Protein AF-A0A6P7TYE1-F1 (afdb_monomer)

Organism: NCBI:txid2607531

pLDDT: mean 72.68, std 16.56, range [26.19, 93.94]

Sequence (152 aa):
MEDVNYYFESSGLERNFDKSATNSYLLRNDGKLIDGLDSYRYLGVLENRCSKVLKEDVLKNIKEEMQNRIEKLSETKLNSVNLFKAINEHALSPCNYYIGLIDLEPCELEEIDKLVRKILMNLNVHMKPACKERLLTEEYVWKGIDIYHFQS

Foldseek 3Di:
DVVVVVVCVVVVHDDDQALDEDCDPVCCVVHPHQDQPRWHQDPNFTAHSVRDTPQVVSLVVLLVQLLVQLVVLLPDPDDLLVSLVCSLVPSCVSVLVCVVVDVDDPVNVVVSVVSVVVSCVVSVSDDDPPDPCSNPVVVNPRPPPVPPPPDD

Structure (mmCIF, N/CA/C/O backbone):
data_AF-A0A6P7TYE1-F1
#
_entry.id   AF-A0A6P7TYE1-F1
#
loop_
_atom_site.group_PDB
_atom_site.id
_atom_site.type_symbol
_atom_site.label_atom_id
_atom_site.label_alt_id
_atom_site.label_comp_id
_atom_site.label_asym_id
_atom_site.label_entity_id
_atom_site.label_seq_id
_atom_site.pdbx_PDB_ins_code
_atom_site.Cartn_x
_atom_site.Cartn_y
_atom_site.Cartn_z
_atom_site.occupancy
_atom_site.B_iso_or_equiv
_atom_site.auth_seq_id
_atom_site.auth_comp_id
_atom_site.auth_asym_id
_atom_site.auth_atom_id
_atom_site.pdbx_PDB_model_num
ATOM 1 N N . MET A 1 1 ? 14.319 -4.827 -27.406 1.00 65.94 1 MET A N 1
ATOM 2 C CA . MET A 1 1 ? 12.880 -4.479 -27.482 1.00 65.94 1 MET A CA 1
ATOM 3 C C . MET A 1 1 ? 12.207 -5.186 -28.641 1.00 65.94 1 MET A C 1
ATOM 5 O O . MET A 1 1 ? 11.108 -5.674 -28.432 1.00 65.94 1 MET A O 1
ATOM 9 N N . GLU A 1 2 ? 12.869 -5.314 -29.795 1.00 76.25 2 GLU A N 1
ATOM 10 C CA . GLU A 1 2 ? 12.366 -6.090 -30.942 1.00 76.25 2 GLU A CA 1
ATOM 11 C C . GLU A 1 2 ? 11.938 -7.515 -30.563 1.00 76.25 2 GLU A C 1
ATOM 13 O O . GLU A 1 2 ? 10.818 -7.894 -30.876 1.00 76.25 2 GLU A O 1
ATOM 18 N N . ASP A 1 3 ? 12.732 -8.244 -29.769 1.00 82.12 3 ASP A N 1
ATOM 19 C CA . ASP A 1 3 ? 12.359 -9.597 -29.313 1.00 82.12 3 ASP A CA 1
ATOM 20 C C . ASP A 1 3 ? 11.081 -9.624 -28.462 1.00 82.12 3 ASP A C 1
ATOM 22 O O . ASP A 1 3 ? 10.257 -10.531 -28.569 1.00 82.12 3 ASP A O 1
ATOM 26 N N . VAL A 1 4 ? 10.890 -8.607 -27.615 1.00 83.81 4 VAL A N 1
ATOM 27 C CA . VAL A 1 4 ? 9.688 -8.483 -26.781 1.00 83.81 4 VAL A CA 1
ATOM 28 C C . VAL A 1 4 ? 8.493 -8.132 -27.662 1.00 83.81 4 VAL A C 1
ATOM 30 O O . VAL A 1 4 ? 7.428 -8.706 -27.490 1.00 83.81 4 VAL A O 1
ATOM 33 N N . ASN A 1 5 ? 8.656 -7.232 -28.630 1.00 84.50 5 ASN A N 1
ATOM 34 C CA . ASN A 1 5 ? 7.585 -6.875 -29.562 1.00 84.50 5 ASN A CA 1
ATOM 35 C C . ASN A 1 5 ? 7.173 -8.086 -30.411 1.00 84.50 5 ASN A C 1
ATOM 37 O O . ASN A 1 5 ? 5.988 -8.389 -30.494 1.00 84.50 5 ASN A O 1
ATOM 41 N N . TYR A 1 6 ? 8.145 -8.847 -30.916 1.00 89.12 6 TYR A N 1
ATOM 42 C CA . TYR A 1 6 ? 7.901 -10.086 -31.649 1.00 89.12 6 TYR A CA 1
ATOM 43 C C . TYR A 1 6 ? 7.167 -11.130 -30.794 1.00 89.12 6 TYR A C 1
ATOM 45 O O . TYR A 1 6 ? 6.243 -11.796 -31.263 1.00 89.12 6 TYR A O 1
ATOM 53 N N . TYR A 1 7 ? 7.527 -11.261 -29.513 1.00 89.81 7 TYR A N 1
ATOM 54 C CA . TYR A 1 7 ? 6.818 -12.151 -28.592 1.00 89.81 7 TYR A CA 1
ATOM 55 C C . TYR A 1 7 ? 5.358 -11.725 -28.384 1.00 89.81 7 TYR A C 1
ATOM 57 O O . TYR A 1 7 ? 4.458 -12.562 -28.409 1.00 89.81 7 TYR A O 1
ATOM 65 N N . PHE A 1 8 ? 5.114 -10.428 -28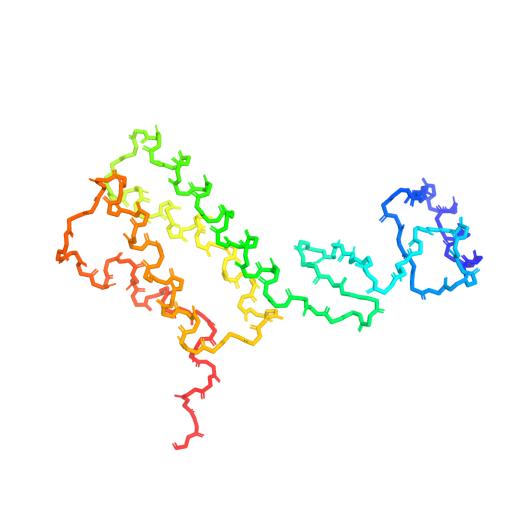.189 1.00 88.94 8 PHE A N 1
ATOM 66 C CA . PHE A 1 8 ? 3.764 -9.893 -28.030 1.00 88.94 8 PHE A CA 1
ATOM 67 C C . PHE A 1 8 ? 2.926 -10.148 -29.289 1.00 88.94 8 PHE A C 1
ATOM 69 O O . PHE A 1 8 ? 1.856 -10.741 -29.182 1.00 88.94 8 PHE A O 1
ATOM 76 N N . GLU A 1 9 ? 3.451 -9.823 -30.472 1.00 90.88 9 GLU A N 1
ATOM 77 C CA . GLU A 1 9 ? 2.776 -10.052 -31.755 1.00 90.88 9 GLU A CA 1
ATOM 78 C C . GLU A 1 9 ? 2.477 -11.537 -32.003 1.00 90.88 9 GLU A C 1
ATOM 80 O O . GLU A 1 9 ? 1.344 -11.898 -32.319 1.00 90.88 9 GLU A O 1
ATOM 85 N N . SER A 1 10 ? 3.461 -12.419 -31.794 1.00 93.94 10 SER A N 1
ATOM 86 C CA . SER A 1 10 ? 3.280 -13.871 -31.958 1.00 93.94 10 SER A CA 1
ATOM 87 C C . SER A 1 10 ? 2.315 -14.481 -30.938 1.00 93.94 10 SER A C 1
ATOM 89 O O . SER A 1 10 ? 1.661 -15.480 -31.235 1.00 93.94 10 SER A O 1
ATOM 91 N N . SER A 1 11 ? 2.181 -13.862 -29.763 1.00 93.56 11 SER A N 1
ATOM 92 C CA . SER A 1 11 ? 1.209 -14.245 -28.735 1.00 93.56 11 SER A CA 1
ATOM 93 C C . SER A 1 11 ? -0.167 -13.589 -28.921 1.00 93.56 11 SER A C 1
ATOM 95 O O . SER A 1 11 ? -1.070 -13.862 -28.132 1.00 93.56 11 SER A O 1
ATOM 97 N N . GLY A 1 12 ? -0.347 -12.714 -29.920 1.00 93.12 12 GLY A N 1
ATOM 98 C CA . GLY A 1 12 ? -1.584 -11.949 -30.115 1.00 93.12 12 GLY A CA 1
ATOM 99 C C . GLY A 1 12 ? -1.857 -10.910 -29.018 1.00 93.12 12 GLY A C 1
ATOM 100 O O . GLY A 1 12 ? -3.011 -10.561 -28.774 1.00 93.12 12 GLY A O 1
ATOM 101 N N . LEU A 1 13 ? -0.815 -10.450 -28.323 1.00 92.19 13 LEU A N 1
ATOM 102 C CA . LEU A 1 13 ? -0.879 -9.438 -27.271 1.00 92.19 13 LEU A CA 1
ATOM 103 C C . LEU A 1 13 ? -0.445 -8.074 -27.810 1.00 92.19 13 LEU A C 1
ATOM 105 O O . LEU A 1 13 ? 0.495 -7.969 -28.592 1.00 92.19 13 LEU A O 1
ATOM 109 N N . GLU A 1 14 ? -1.069 -7.014 -27.308 1.00 88.94 14 GLU A N 1
ATOM 110 C CA . GLU A 1 14 ? -0.698 -5.634 -27.621 1.00 88.94 14 GLU A CA 1
ATOM 111 C C . GLU A 1 14 ? -0.239 -4.909 -26.352 1.00 88.94 14 GLU A C 1
ATOM 113 O O . GLU A 1 14 ? -0.804 -5.078 -25.266 1.00 88.94 14 GLU A O 1
ATOM 118 N N . ARG A 1 15 ? 0.813 -4.094 -26.472 1.00 83.12 15 ARG A N 1
ATOM 119 C CA . ARG A 1 15 ? 1.322 -3.298 -25.355 1.00 83.12 15 ARG A CA 1
ATOM 120 C C . ARG A 1 15 ? 0.506 -2.019 -25.195 1.00 83.12 15 ARG A C 1
ATOM 122 O O . ARG A 1 15 ? 0.322 -1.260 -26.136 1.00 83.12 15 ARG A O 1
ATOM 129 N N . ASN A 1 16 ? 0.113 -1.719 -23.960 1.00 87.81 16 ASN A N 1
ATOM 130 C CA . ASN A 1 16 ? -0.475 -0.427 -23.627 1.00 87.81 16 ASN A CA 1
ATOM 131 C C . ASN A 1 16 ? 0.632 0.606 -23.351 1.00 87.81 16 ASN A C 1
ATOM 133 O O . ASN A 1 16 ? 1.291 0.543 -22.309 1.00 87.81 16 ASN A O 1
ATOM 137 N N . PHE A 1 17 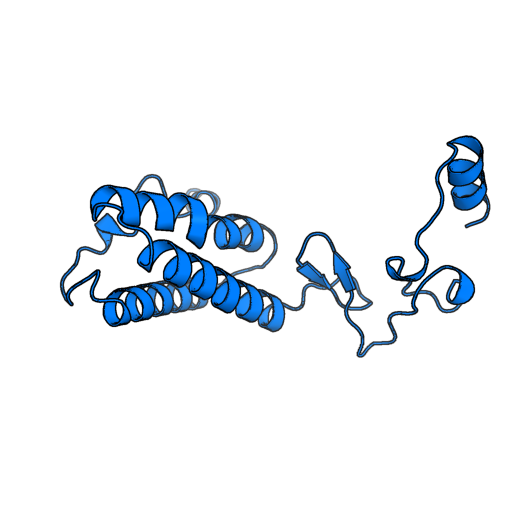? 0.826 1.551 -24.270 1.00 83.44 17 PHE A N 1
ATOM 138 C CA . PHE A 1 17 ? 1.852 2.593 -24.155 1.00 83.44 17 PHE A CA 1
ATOM 139 C C . PHE A 1 17 ? 1.622 3.535 -22.966 1.00 83.44 17 PHE A C 1
ATOM 141 O O . PHE A 1 17 ? 2.584 3.875 -22.281 1.00 83.44 17 PHE A O 1
ATOM 148 N N . ASP A 1 18 ? 0.370 3.880 -22.654 1.00 82.62 18 ASP A N 1
ATOM 149 C CA . ASP A 1 18 ? 0.027 4.795 -21.552 1.00 82.62 18 ASP A CA 1
ATOM 150 C C . ASP A 1 18 ? 0.369 4.222 -20.168 1.00 82.62 18 ASP A C 1
ATOM 152 O O . ASP A 1 18 ? 0.641 4.962 -19.222 1.00 82.62 18 ASP A O 1
ATOM 156 N N . LYS A 1 19 ? 0.350 2.890 -20.037 1.00 83.81 19 LYS A N 1
ATOM 157 C CA . LYS A 1 19 ? 0.686 2.163 -18.800 1.00 83.81 19 LYS A CA 1
ATOM 158 C C . LYS A 1 19 ? 2.127 1.656 -18.762 1.00 83.81 19 LYS A C 1
ATOM 160 O O . LYS A 1 19 ? 2.591 1.226 -17.702 1.00 83.81 19 LYS A O 1
ATOM 165 N N . SER A 1 20 ? 2.818 1.676 -19.898 1.00 85.81 20 SER A N 1
ATOM 166 C CA . SER A 1 20 ? 4.212 1.253 -20.004 1.00 85.81 20 SER A CA 1
ATOM 167 C C . SER A 1 20 ? 5.125 2.409 -19.625 1.00 85.81 20 SER A C 1
ATOM 169 O O . SER A 1 20 ? 4.903 3.545 -20.036 1.00 85.81 20 SER A O 1
ATOM 171 N N . ALA A 1 21 ? 6.171 2.124 -18.856 1.00 84.00 21 ALA A N 1
ATOM 172 C CA . ALA A 1 21 ? 7.144 3.125 -18.452 1.00 84.00 21 ALA A CA 1
ATOM 173 C C . ALA A 1 21 ? 8.570 2.618 -18.661 1.00 84.00 21 ALA A C 1
ATOM 175 O O . ALA A 1 21 ? 8.831 1.417 -18.615 1.00 84.00 21 ALA A O 1
ATOM 176 N N . THR A 1 22 ? 9.492 3.544 -18.902 1.00 81.69 22 THR A N 1
ATOM 177 C CA . THR A 1 22 ? 10.907 3.248 -19.128 1.00 81.69 22 THR A CA 1
ATOM 178 C C . THR A 1 22 ? 11.783 4.234 -18.369 1.00 81.69 22 THR A C 1
ATOM 180 O O . THR A 1 22 ? 11.478 5.421 -18.286 1.00 81.69 22 THR A O 1
ATOM 183 N N . ASN A 1 23 ? 12.902 3.757 -17.834 1.00 80.81 23 ASN A N 1
ATOM 184 C CA . ASN A 1 23 ? 13.968 4.602 -17.291 1.00 80.81 23 ASN A CA 1
ATOM 185 C C . ASN A 1 23 ? 15.083 4.876 -18.321 1.00 80.81 23 ASN A C 1
ATOM 187 O O . ASN A 1 23 ? 16.021 5.622 -18.034 1.00 80.81 23 ASN A O 1
ATOM 191 N N . SER A 1 24 ? 14.988 4.279 -19.515 1.00 80.94 24 SER A N 1
ATOM 192 C CA . SER A 1 24 ? 15.960 4.414 -20.596 1.00 80.94 24 SER A CA 1
ATOM 193 C C . SER A 1 24 ? 15.460 5.382 -21.659 1.00 80.94 24 SER A C 1
ATOM 195 O O . SER A 1 24 ? 14.398 5.184 -22.254 1.00 80.94 24 SER A O 1
ATOM 197 N N . TYR A 1 25 ? 16.273 6.398 -21.950 1.00 79.44 25 TYR A N 1
ATOM 198 C CA . TYR A 1 25 ? 15.977 7.394 -22.979 1.00 79.44 25 TYR A CA 1
ATOM 199 C C . TYR A 1 25 ? 15.825 6.772 -24.374 1.00 79.44 25 TYR A C 1
ATOM 201 O O . TYR A 1 25 ? 14.980 7.202 -25.154 1.00 79.44 25 TYR A O 1
ATOM 209 N N . LEU A 1 26 ? 16.596 5.718 -24.668 1.00 81.44 26 LEU A N 1
ATOM 210 C CA . LEU A 1 26 ? 16.559 5.018 -25.958 1.00 81.44 26 LEU A CA 1
ATOM 211 C C . LEU A 1 26 ? 15.199 4.367 -26.243 1.00 81.44 26 LEU A C 1
ATOM 213 O O . LEU A 1 26 ? 14.876 4.101 -27.393 1.00 81.44 26 LEU A O 1
ATOM 217 N N . LEU A 1 27 ? 14.409 4.129 -25.196 1.00 79.44 27 LEU A N 1
ATOM 218 C CA . LEU A 1 27 ? 13.130 3.426 -25.245 1.00 79.44 27 LEU A CA 1
ATOM 219 C C . LEU A 1 27 ? 11.939 4.366 -25.019 1.00 79.44 27 LEU A C 1
ATOM 221 O O . LEU A 1 27 ? 10.829 3.913 -24.762 1.00 79.44 27 LEU A O 1
ATOM 225 N N . ARG A 1 28 ? 12.153 5.686 -25.100 1.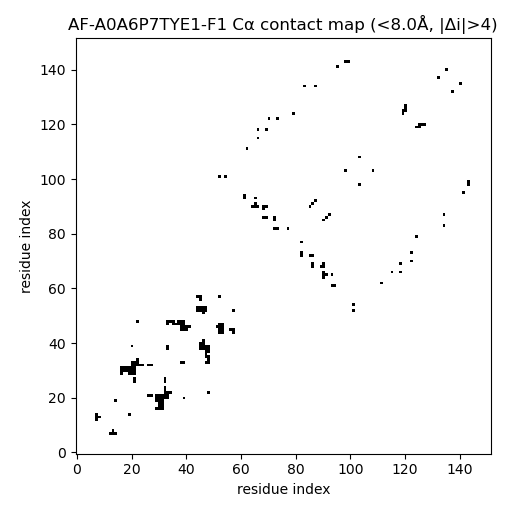00 77.81 28 ARG A N 1
ATOM 226 C CA . ARG A 1 28 ? 11.126 6.710 -24.846 1.00 77.81 28 ARG A CA 1
ATOM 227 C C . ARG A 1 28 ? 9.911 6.611 -25.775 1.00 77.81 28 ARG A C 1
ATOM 229 O O . ARG A 1 28 ? 8.834 7.066 -25.411 1.00 77.81 28 ARG A O 1
ATOM 236 N N . ASN A 1 29 ? 10.083 6.037 -26.963 1.00 79.88 29 ASN A N 1
ATOM 237 C CA . ASN A 1 29 ? 8.982 5.835 -27.906 1.00 79.88 29 ASN A CA 1
ATOM 238 C C . ASN A 1 29 ? 8.136 4.595 -27.567 1.00 79.88 29 ASN A C 1
ATOM 240 O O . ASN A 1 29 ? 7.022 4.475 -28.059 1.00 79.88 29 ASN A O 1
ATOM 244 N N . ASP A 1 30 ? 8.641 3.709 -26.704 1.00 76.75 30 ASP A N 1
ATOM 245 C CA . ASP A 1 30 ? 8.006 2.437 -26.347 1.00 76.75 30 ASP A CA 1
ATOM 246 C C . ASP A 1 30 ? 7.264 2.475 -24.996 1.00 76.75 30 ASP A C 1
ATOM 248 O O . ASP A 1 30 ? 6.673 1.478 -24.570 1.00 76.75 30 ASP A O 1
ATOM 252 N N . GLY A 1 31 ? 7.309 3.614 -24.301 1.00 80.50 31 GLY A N 1
ATOM 253 C CA . GLY A 1 31 ? 6.649 3.842 -23.019 1.00 80.50 31 GLY A CA 1
ATOM 254 C C . GLY A 1 31 ? 6.986 5.212 -22.431 1.00 80.50 31 GLY A C 1
ATOM 255 O O . GLY A 1 31 ? 7.917 5.890 -22.868 1.00 80.50 31 GLY A O 1
ATOM 256 N N . LYS A 1 32 ? 6.244 5.626 -21.402 1.00 83.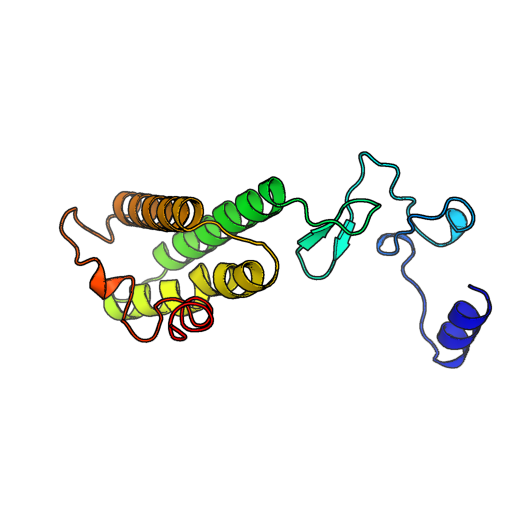62 32 LYS A N 1
ATOM 257 C CA . LYS A 1 32 ? 6.469 6.907 -20.726 1.00 83.62 32 LYS A CA 1
ATOM 258 C C . LYS A 1 32 ? 7.845 6.926 -20.047 1.00 83.62 32 LYS A C 1
ATOM 260 O O . LYS A 1 32 ? 8.137 6.094 -19.189 1.00 83.62 32 LYS A O 1
ATOM 265 N N . LEU A 1 33 ? 8.692 7.889 -20.415 1.00 81.62 33 LEU A N 1
ATOM 266 C CA . LEU A 1 33 ? 9.993 8.084 -19.771 1.00 81.62 33 LEU A CA 1
ATOM 267 C C . LEU A 1 33 ? 9.804 8.595 -18.336 1.00 81.62 33 LEU A C 1
ATOM 269 O O . LEU A 1 33 ? 9.166 9.624 -18.132 1.00 81.62 33 LEU A O 1
ATOM 273 N N . ILE A 1 34 ? 10.389 7.893 -17.367 1.00 79.44 34 ILE A N 1
ATOM 274 C CA . ILE A 1 34 ? 10.416 8.284 -15.955 1.00 79.44 34 ILE A CA 1
ATOM 275 C C . ILE A 1 34 ? 11.598 9.236 -15.748 1.00 79.44 34 ILE A C 1
ATOM 277 O O . ILE A 1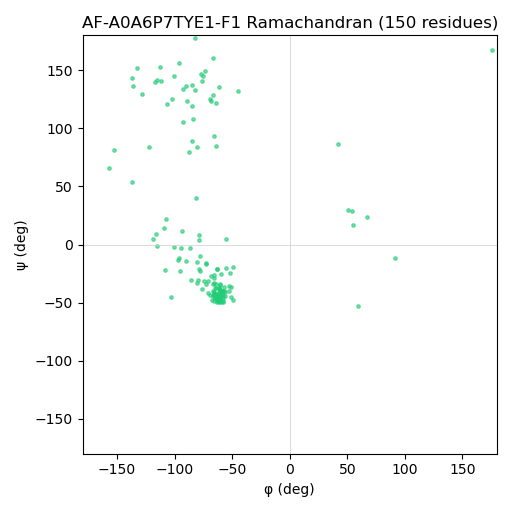 34 ? 12.727 8.814 -15.472 1.00 79.44 34 ILE A O 1
ATOM 281 N N . ASP A 1 35 ? 11.355 10.531 -15.922 1.00 69.81 35 ASP A N 1
ATOM 282 C CA . ASP A 1 35 ? 12.383 11.560 -15.780 1.00 69.81 35 ASP A CA 1
ATOM 283 C C . ASP A 1 35 ? 12.491 12.030 -14.328 1.00 69.81 35 ASP A C 1
ATOM 285 O O . ASP A 1 35 ? 11.908 13.048 -13.988 1.00 69.81 35 ASP A O 1
ATOM 289 N N . GLY A 1 36 ? 13.187 11.259 -13.477 1.00 65.44 36 GLY A N 1
ATOM 290 C CA . GLY A 1 36 ? 13.725 11.639 -12.150 1.00 65.44 36 GLY A CA 1
ATOM 291 C C . GLY A 1 36 ? 12.747 12.125 -11.066 1.00 65.44 36 GLY A C 1
ATOM 292 O O . GLY A 1 36 ? 12.776 11.612 -9.952 1.00 65.44 36 GLY A O 1
ATOM 293 N N . LEU A 1 37 ? 11.936 13.123 -11.395 1.00 65.50 37 LEU A N 1
ATOM 294 C CA . LEU A 1 37 ? 10.782 13.663 -10.687 1.00 65.50 37 LEU A CA 1
ATOM 295 C C . LEU A 1 37 ? 9.556 12.748 -10.796 1.00 65.50 37 LEU A C 1
ATOM 297 O O . LEU A 1 37 ? 8.751 12.694 -9.870 1.00 65.50 37 LEU A O 1
ATOM 301 N N . ASP A 1 38 ? 9.415 12.029 -11.911 1.00 70.44 38 ASP A N 1
ATOM 302 C CA . ASP A 1 38 ? 8.324 11.075 -12.096 1.00 70.44 38 ASP A CA 1
ATOM 303 C C . ASP A 1 38 ? 8.585 9.782 -11.301 1.00 70.44 38 ASP A C 1
ATOM 305 O O . ASP A 1 38 ? 9.705 9.267 -11.246 1.00 70.44 38 ASP A O 1
ATOM 309 N N . SER A 1 39 ? 7.526 9.233 -10.703 1.00 75.75 39 SER A N 1
ATOM 310 C CA . SER A 1 39 ? 7.512 7.901 -10.091 1.00 75.75 39 SER A CA 1
ATOM 311 C C . SER A 1 39 ? 6.598 6.966 -10.878 1.00 75.75 39 SER A C 1
ATOM 313 O O . SER A 1 39 ? 5.650 7.394 -11.543 1.00 75.75 39 SER A O 1
ATOM 315 N N . TYR A 1 40 ? 6.894 5.672 -10.825 1.00 81.06 40 TYR A N 1
ATOM 316 C CA . TYR A 1 40 ? 6.081 4.631 -11.435 1.00 81.06 40 TYR A CA 1
ATOM 317 C C . TYR A 1 40 ? 5.442 3.771 -10.354 1.00 81.06 40 TYR A C 1
ATOM 319 O O . TYR A 1 40 ? 6.066 3.460 -9.342 1.00 81.06 40 TYR A O 1
ATOM 327 N N . ARG A 1 41 ? 4.181 3.386 -10.566 1.00 82.50 41 ARG A N 1
ATOM 328 C CA . ARG A 1 41 ? 3.469 2.506 -9.642 1.00 82.50 41 ARG A CA 1
ATOM 329 C C . ARG A 1 41 ? 3.632 1.060 -10.088 1.00 82.50 41 ARG A C 1
ATOM 331 O O . ARG A 1 41 ? 2.955 0.629 -11.018 1.00 82.50 41 ARG A O 1
ATOM 338 N N . TYR A 1 42 ? 4.465 0.308 -9.382 1.00 81.38 42 TYR A N 1
ATOM 339 C CA . TYR A 1 42 ? 4.643 -1.122 -9.595 1.00 81.38 42 TYR A CA 1
ATOM 340 C C . TYR A 1 42 ? 3.978 -1.906 -8.460 1.00 81.38 42 TYR A C 1
ATOM 342 O O . TYR A 1 42 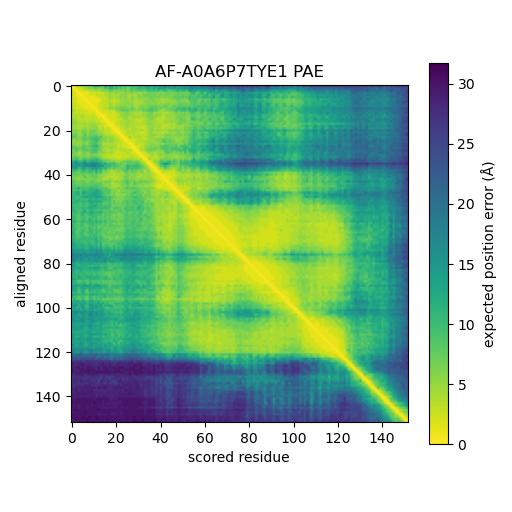? 4.262 -1.679 -7.291 1.00 81.38 42 TYR A O 1
ATOM 350 N N . LEU A 1 43 ? 3.018 -2.779 -8.795 1.00 81.56 43 LEU A N 1
ATOM 351 C CA . LEU A 1 43 ? 2.244 -3.580 -7.826 1.00 81.56 43 LEU A CA 1
ATOM 352 C C . LEU A 1 43 ? 1.622 -2.772 -6.662 1.00 81.56 43 LEU A C 1
ATOM 354 O O . LEU A 1 43 ? 1.417 -3.285 -5.569 1.00 81.56 43 LEU A O 1
ATOM 358 N N . GLY A 1 44 ? 1.292 -1.498 -6.897 1.00 77.00 44 GLY A N 1
ATOM 359 C CA . GLY A 1 44 ? 0.742 -0.600 -5.871 1.00 77.00 44 GLY A CA 1
ATOM 360 C C . GLY A 1 44 ? 1.788 0.221 -5.108 1.00 77.00 44 GLY A C 1
ATOM 361 O O . GLY A 1 44 ? 1.422 1.205 -4.472 1.00 77.00 44 GLY A O 1
ATOM 362 N N . VAL A 1 45 ? 3.073 -0.100 -5.248 1.00 81.94 45 VAL A N 1
ATOM 363 C CA . VAL A 1 45 ? 4.204 0.610 -4.642 1.00 81.94 45 VAL A CA 1
ATOM 364 C C . VAL A 1 45 ? 4.694 1.710 -5.583 1.00 81.94 45 VAL A C 1
ATOM 366 O O . VAL A 1 45 ? 4.803 1.498 -6.789 1.00 81.94 45 VAL A O 1
ATOM 369 N N . LEU A 1 46 ? 4.979 2.897 -5.045 1.00 82.44 46 LEU A N 1
ATOM 370 C CA . LEU A 1 46 ? 5.616 3.969 -5.808 1.00 82.44 46 LEU A CA 1
ATOM 371 C C . LEU A 1 46 ? 7.133 3.787 -5.794 1.00 82.44 46 LEU A C 1
ATOM 373 O O . LEU A 1 46 ? 7.770 3.823 -4.738 1.00 82.44 46 LEU A O 1
ATOM 377 N N . GLU A 1 47 ? 7.694 3.624 -6.984 1.00 81.25 47 GLU A N 1
ATOM 378 C CA . GLU A 1 47 ? 9.123 3.477 -7.219 1.00 81.25 47 GLU A CA 1
ATOM 379 C C . GLU A 1 47 ? 9.649 4.658 -8.034 1.00 81.25 47 GLU A C 1
ATOM 381 O O . GLU A 1 47 ? 8.998 5.150 -8.961 1.00 81.25 47 GLU A O 1
ATOM 386 N N . ASN A 1 48 ? 10.851 5.122 -7.703 1.00 79.44 48 ASN A N 1
ATOM 387 C CA . ASN A 1 48 ? 11.556 6.098 -8.530 1.00 79.44 48 ASN A CA 1
ATOM 388 C C . ASN A 1 48 ? 12.296 5.417 -9.699 1.00 79.44 48 ASN A C 1
ATOM 390 O O . ASN A 1 48 ? 12.348 4.195 -9.810 1.00 79.44 48 ASN A O 1
ATOM 394 N N . ARG A 1 49 ? 12.946 6.208 -10.563 1.00 75.19 49 ARG A N 1
ATOM 395 C CA . ARG A 1 49 ? 13.735 5.707 -11.711 1.00 75.19 49 ARG A CA 1
ATOM 396 C C . ARG A 1 49 ? 14.837 4.688 -11.370 1.00 75.19 49 ARG A C 1
ATOM 398 O O . ARG A 1 49 ? 15.312 3.994 -12.267 1.00 75.19 49 ARG A O 1
ATOM 405 N N . CYS A 1 50 ? 15.280 4.649 -10.111 1.00 75.88 50 CYS A N 1
ATOM 406 C CA . CYS A 1 50 ? 16.285 3.715 -9.602 1.00 75.88 50 CYS A CA 1
ATOM 407 C C . CYS A 1 50 ? 15.647 2.453 -8.995 1.00 75.88 50 CYS A C 1
ATOM 409 O O . CYS A 1 50 ? 16.338 1.728 -8.281 1.00 75.88 50 CYS A O 1
ATOM 411 N N . SER A 1 51 ? 14.344 2.236 -9.215 1.00 73.44 51 SER A N 1
ATOM 412 C CA . SER A 1 51 ? 13.541 1.168 -8.606 1.00 73.44 51 SER A CA 1
ATOM 413 C C . SER A 1 51 ? 13.610 1.166 -7.078 1.00 73.44 51 SER A C 1
ATOM 415 O O . SER A 1 51 ? 13.507 0.124 -6.438 1.00 73.44 51 SER A O 1
ATOM 417 N N . LYS A 1 52 ? 13.829 2.341 -6.468 1.00 79.31 52 LYS A N 1
ATOM 418 C CA . LYS A 1 52 ? 13.778 2.485 -5.012 1.00 79.31 52 LYS A CA 1
ATOM 419 C C . LYS A 1 52 ? 12.381 2.903 -4.594 1.00 79.31 52 LYS A C 1
ATOM 421 O O . LYS A 1 52 ? 11.817 3.842 -5.162 1.00 79.31 52 LYS A O 1
ATOM 426 N N . VAL A 1 53 ? 11.879 2.232 -3.566 1.00 80.19 53 VAL A N 1
ATOM 427 C CA . VAL A 1 53 ? 10.586 2.522 -2.953 1.00 80.19 53 VAL A CA 1
ATOM 428 C C . VAL A 1 53 ? 10.624 3.887 -2.272 1.00 80.19 53 VAL A C 1
ATOM 430 O O . VAL A 1 53 ? 11.511 4.175 -1.465 1.00 80.19 53 VAL A O 1
ATOM 433 N N . LEU A 1 54 ? 9.642 4.731 -2.583 1.00 81.44 54 LEU A N 1
ATOM 434 C CA . LEU A 1 54 ? 9.434 6.011 -1.910 1.00 81.44 54 LEU A CA 1
ATOM 435 C C . LEU A 1 54 ? 8.691 5.766 -0.591 1.00 81.44 54 LEU A C 1
ATOM 437 O O . LEU A 1 54 ? 7.466 5.844 -0.526 1.00 81.44 54 LEU A O 1
ATOM 441 N N . LYS A 1 55 ? 9.448 5.417 0.458 1.00 80.12 55 LYS A N 1
ATOM 442 C CA . LYS A 1 55 ? 8.923 5.008 1.773 1.00 80.12 55 LYS A CA 1
ATOM 443 C C . LYS A 1 55 ? 7.866 5.968 2.330 1.00 80.12 55 LYS A C 1
ATOM 445 O O . LYS A 1 55 ? 6.801 5.520 2.744 1.00 80.12 55 LYS A O 1
ATOM 450 N N . GLU A 1 56 ? 8.138 7.271 2.310 1.00 81.00 56 GLU A N 1
ATOM 451 C CA . GLU A 1 56 ? 7.238 8.296 2.860 1.00 81.00 56 GLU A CA 1
ATOM 452 C C . GLU A 1 56 ? 5.904 8.370 2.102 1.00 81.00 56 GLU A C 1
ATOM 454 O O . GLU A 1 56 ? 4.835 8.360 2.717 1.00 81.00 56 GLU A O 1
ATOM 459 N N . ASP A 1 57 ? 5.956 8.372 0.768 1.00 80.81 57 ASP A N 1
ATOM 460 C CA . ASP A 1 57 ? 4.764 8.430 -0.083 1.00 80.81 57 ASP A CA 1
ATOM 461 C C . ASP A 1 57 ? 3.921 7.160 0.035 1.00 80.81 57 ASP A C 1
ATOM 463 O O . ASP A 1 57 ? 2.690 7.216 0.085 1.00 80.81 57 ASP A O 1
ATOM 467 N N . VAL A 1 58 ? 4.573 5.998 0.114 1.00 81.19 58 VAL A N 1
ATOM 468 C CA . VAL A 1 58 ? 3.880 4.723 0.309 1.00 81.19 58 VAL A CA 1
ATOM 469 C C . VAL A 1 58 ? 3.227 4.682 1.688 1.00 81.19 58 VAL A C 1
ATOM 471 O O . VAL A 1 58 ? 2.049 4.343 1.784 1.00 81.19 58 VAL A O 1
ATOM 474 N N . LEU A 1 59 ? 3.924 5.112 2.742 1.00 81.06 59 LEU A N 1
ATOM 475 C CA . LEU A 1 59 ? 3.359 5.180 4.089 1.00 81.06 59 LEU A CA 1
ATOM 476 C C . LEU A 1 59 ? 2.147 6.119 4.154 1.00 81.06 59 LEU A C 1
ATOM 478 O O . LEU A 1 59 ? 1.151 5.801 4.806 1.00 81.06 59 LEU A O 1
ATOM 482 N N . LYS A 1 60 ? 2.199 7.255 3.453 1.00 84.38 60 LYS A N 1
ATOM 483 C CA . LYS A 1 60 ? 1.064 8.174 3.333 1.00 84.38 60 LYS A CA 1
ATOM 484 C C . LYS A 1 60 ? -0.123 7.515 2.625 1.00 84.38 60 LYS A C 1
ATOM 486 O O . LYS A 1 60 ? -1.226 7.535 3.167 1.00 84.38 60 LYS A O 1
ATOM 491 N N . ASN A 1 61 ? 0.109 6.880 1.475 1.00 84.12 61 ASN A N 1
ATOM 492 C CA . ASN A 1 61 ? -0.938 6.176 0.729 1.00 84.12 61 ASN A CA 1
ATOM 493 C C . ASN A 1 61 ? -1.592 5.067 1.568 1.00 84.12 61 ASN A C 1
ATOM 495 O O . ASN A 1 61 ? -2.811 4.923 1.547 1.00 84.12 61 ASN A O 1
ATOM 499 N N . ILE A 1 62 ? -0.803 4.320 2.349 1.00 83.38 62 ILE A N 1
ATOM 500 C CA . ILE A 1 62 ? -1.312 3.285 3.260 1.00 83.38 62 ILE A CA 1
ATOM 501 C C . ILE A 1 62 ? -2.218 3.901 4.322 1.00 83.38 62 ILE A C 1
ATOM 503 O O . ILE A 1 62 ? -3.327 3.414 4.533 1.00 83.38 62 ILE A O 1
ATOM 507 N N . LYS A 1 63 ? -1.771 4.979 4.976 1.00 83.94 63 LYS A N 1
ATOM 508 C CA . LYS A 1 63 ? -2.555 5.668 6.012 1.00 83.94 63 LYS A CA 1
ATOM 509 C C . LYS A 1 63 ? -3.900 6.152 5.454 1.00 83.94 63 LYS A C 1
ATOM 511 O O . LYS A 1 63 ? -4.932 5.936 6.088 1.00 83.94 63 LYS A O 1
ATOM 516 N N . GLU A 1 64 ? -3.900 6.739 4.258 1.00 87.00 64 GLU A N 1
ATOM 517 C CA . GLU A 1 64 ? -5.118 7.191 3.573 1.00 87.00 64 GLU A CA 1
ATOM 518 C C . GLU A 1 64 ? -6.032 6.021 3.175 1.00 87.00 64 GLU A C 1
ATOM 520 O O . GLU A 1 64 ? -7.245 6.071 3.378 1.00 87.00 64 GLU A O 1
ATOM 525 N N . GLU A 1 65 ? -5.479 4.934 2.635 1.00 86.75 65 GLU A N 1
ATOM 526 C CA . GLU A 1 65 ? -6.256 3.759 2.239 1.00 86.75 65 GLU A CA 1
ATOM 527 C C . GLU A 1 65 ? -6.887 3.053 3.446 1.00 86.75 65 GLU A C 1
ATOM 529 O O . GLU A 1 65 ? -8.071 2.706 3.413 1.00 86.75 65 GLU A O 1
ATOM 534 N N . MET A 1 66 ? -6.128 2.887 4.531 1.00 85.31 66 MET A N 1
ATOM 535 C CA . MET A 1 66 ? -6.635 2.363 5.797 1.00 85.31 66 MET A CA 1
ATOM 536 C C . MET A 1 66 ? -7.785 3.212 6.324 1.00 85.31 66 MET A C 1
ATOM 538 O O . MET A 1 66 ? -8.828 2.667 6.680 1.00 85.31 66 MET A O 1
ATOM 542 N N . GLN A 1 67 ? -7.610 4.536 6.360 1.00 86.19 67 GLN A N 1
ATOM 543 C CA . GLN A 1 67 ? -8.643 5.452 6.828 1.00 86.19 67 GLN A CA 1
ATOM 544 C C . GLN A 1 67 ? -9.922 5.297 6.001 1.00 86.19 67 GLN A C 1
ATOM 546 O O . GLN A 1 67 ? -10.982 5.044 6.569 1.00 86.19 67 GLN A O 1
ATOM 551 N N . ASN A 1 68 ? -9.809 5.321 4.671 1.00 89.00 68 ASN A N 1
ATOM 552 C CA . ASN A 1 68 ? -10.941 5.120 3.765 1.00 89.00 68 ASN A CA 1
ATOM 553 C C . ASN A 1 68 ? -11.657 3.777 3.998 1.00 89.00 68 ASN A C 1
ATOM 555 O O . ASN A 1 68 ? -12.884 3.700 3.924 1.00 89.00 68 ASN A O 1
ATOM 559 N N . ARG A 1 69 ? -10.912 2.695 4.264 1.00 89.06 69 ARG A N 1
ATOM 560 C CA . ARG A 1 69 ? -11.495 1.375 4.560 1.00 89.06 69 ARG A CA 1
ATOM 561 C C . ARG A 1 69 ? -12.210 1.362 5.912 1.00 89.06 69 ARG A C 1
ATOM 563 O O . ARG A 1 69 ? -13.311 0.827 5.994 1.00 89.06 69 ARG A O 1
ATOM 570 N N . ILE A 1 70 ? -11.622 1.955 6.953 1.00 84.12 70 ILE A N 1
ATOM 571 C CA . ILE A 1 70 ? -12.235 2.030 8.290 1.00 84.12 70 ILE A CA 1
ATOM 572 C C . ILE A 1 70 ? -13.506 2.886 8.253 1.00 84.12 70 ILE A C 1
ATOM 574 O O . ILE A 1 70 ? -14.520 2.480 8.818 1.00 84.12 70 ILE A O 1
ATOM 578 N N . GLU A 1 71 ? -13.483 4.024 7.559 1.00 86.38 71 GLU A N 1
ATOM 579 C CA . GLU A 1 71 ? -14.654 4.890 7.385 1.00 86.38 71 GLU A CA 1
ATOM 580 C C . GLU A 1 71 ? -15.791 4.135 6.684 1.00 86.38 71 GLU A C 1
ATOM 582 O O . GLU A 1 71 ? -16.888 4.036 7.235 1.00 86.38 71 GLU A O 1
ATOM 587 N N . LYS A 1 72 ? -15.516 3.461 5.560 1.00 88.75 72 LYS A N 1
ATOM 588 C CA . LYS A 1 72 ? -16.513 2.617 4.876 1.00 88.75 72 LYS A CA 1
ATOM 589 C C . LYS A 1 72 ? -17.055 1.494 5.758 1.00 88.75 72 LYS A C 1
ATOM 591 O O . LYS A 1 72 ? -18.244 1.197 5.713 1.00 88.75 72 LYS A O 1
ATOM 596 N N . LEU A 1 73 ? -16.203 0.858 6.563 1.00 85.81 73 LEU A N 1
ATOM 597 C CA . LEU A 1 73 ? -16.631 -0.179 7.505 1.00 85.81 73 LEU A CA 1
ATOM 598 C C . LEU A 1 73 ? -17.510 0.393 8.622 1.00 85.81 73 LEU A C 1
ATOM 600 O O . LEU A 1 73 ? -18.439 -0.279 9.061 1.00 85.81 73 LEU A O 1
ATOM 604 N N . SER A 1 74 ? -17.268 1.627 9.058 1.00 80.62 74 SER A N 1
ATOM 605 C CA . SER A 1 74 ? -18.076 2.285 10.090 1.00 80.62 74 SER A CA 1
ATOM 606 C C . SER A 1 74 ? -19.497 2.623 9.633 1.00 80.62 74 SER A C 1
ATOM 608 O O . SER A 1 74 ? -20.416 2.633 10.447 1.00 80.62 74 SER A O 1
ATOM 610 N N . GLU A 1 75 ? -19.702 2.821 8.328 1.00 84.94 75 GLU A N 1
ATOM 611 C CA . GLU A 1 75 ? -21.029 3.013 7.730 1.00 84.94 75 GLU A CA 1
ATOM 612 C C . GLU A 1 75 ? -21.845 1.709 7.681 1.00 84.94 75 GLU A C 1
ATOM 614 O O . GLU A 1 75 ? -23.068 1.725 7.507 1.00 84.94 75 GLU A O 1
ATOM 619 N N . THR A 1 76 ? -21.190 0.556 7.844 1.00 83.31 76 THR A N 1
ATOM 620 C CA . THR A 1 76 ? -21.874 -0.737 7.851 1.00 83.31 76 THR A CA 1
ATOM 621 C C . THR A 1 76 ? -22.582 -0.989 9.183 1.00 83.31 76 THR A C 1
ATOM 623 O O . THR A 1 76 ? -22.107 -0.633 10.258 1.00 83.31 76 THR A O 1
ATOM 626 N N . LYS A 1 77 ? -23.721 -1.689 9.142 1.00 82.88 77 LYS A N 1
ATOM 627 C CA . LYS A 1 77 ? -24.482 -2.087 10.343 1.00 82.88 77 LYS A CA 1
ATOM 628 C C . LYS A 1 77 ? -23.916 -3.351 11.009 1.00 82.88 77 LYS A C 1
ATOM 630 O O . LYS A 1 77 ? -24.674 -4.235 11.410 1.00 82.88 77 LYS A O 1
ATOM 635 N N . LEU A 1 78 ? -22.593 -3.484 11.073 1.00 79.62 78 LEU A N 1
ATOM 636 C CA . LEU A 1 78 ? -21.946 -4.614 11.735 1.00 79.62 78 LEU A CA 1
ATOM 637 C C . LEU A 1 78 ? -22.025 -4.460 13.257 1.00 79.62 78 LEU A C 1
ATOM 639 O O . LEU A 1 78 ? -21.933 -3.361 13.800 1.00 79.62 78 LEU A O 1
ATOM 643 N N . ASN A 1 79 ? -22.167 -5.582 13.965 1.00 80.56 79 ASN A N 1
ATOM 644 C CA . ASN A 1 79 ? -21.966 -5.575 15.412 1.00 80.56 79 ASN A CA 1
ATOM 645 C C . ASN A 1 79 ? -20.487 -5.290 15.732 1.00 80.56 79 ASN A C 1
ATOM 647 O O . ASN A 1 79 ? -19.611 -5.497 14.892 1.00 80.56 79 ASN A O 1
ATOM 651 N N . SER A 1 80 ? -20.201 -4.853 16.957 1.00 73.44 80 SER A N 1
ATOM 652 C CA . SER A 1 80 ? -18.847 -4.449 17.351 1.00 73.44 80 SER A CA 1
ATOM 653 C C . SER A 1 80 ? -17.804 -5.550 17.135 1.00 73.44 80 SER A C 1
ATOM 655 O O . SER A 1 80 ? -16.723 -5.267 16.634 1.00 73.44 80 SER A O 1
ATOM 657 N N . VAL A 1 81 ? -18.121 -6.813 17.440 1.00 76.44 81 VAL A N 1
ATOM 658 C CA . VAL A 1 81 ? -17.202 -7.953 17.263 1.00 76.44 81 VAL A CA 1
ATOM 659 C C . VAL A 1 81 ? -16.840 -8.156 15.789 1.00 76.44 81 VAL A C 1
ATOM 661 O O . VAL A 1 81 ? -15.664 -8.261 15.447 1.00 76.44 81 VAL A O 1
ATOM 664 N N . ASN A 1 82 ? -17.839 -8.150 14.909 1.00 79.25 82 ASN A N 1
ATOM 665 C CA . ASN A 1 82 ? -17.649 -8.319 13.473 1.00 79.25 82 ASN A CA 1
ATOM 666 C C . ASN A 1 82 ? -16.994 -7.093 12.834 1.00 79.25 82 ASN A C 1
ATOM 668 O O . ASN A 1 82 ? -16.229 -7.248 11.888 1.00 79.25 82 ASN A O 1
ATOM 672 N N . LEU A 1 83 ? -17.248 -5.894 13.360 1.00 79.69 83 LEU A N 1
ATOM 673 C CA . LEU A 1 83 ? -16.597 -4.669 12.913 1.00 79.69 83 LEU A CA 1
ATOM 674 C C . LEU A 1 83 ? -15.093 -4.707 13.211 1.00 79.69 83 LEU A C 1
ATOM 676 O O . LEU A 1 83 ? -14.297 -4.447 12.314 1.00 79.69 83 LEU A O 1
ATOM 680 N N . PHE A 1 84 ? -14.688 -5.108 14.422 1.00 76.69 84 PHE A N 1
ATOM 681 C CA . PHE A 1 84 ? -13.266 -5.285 14.747 1.00 76.69 84 PHE A CA 1
ATOM 682 C C . PHE A 1 84 ? -12.605 -6.359 13.886 1.00 76.69 84 PHE A C 1
ATOM 684 O O . PHE A 1 84 ? -11.503 -6.142 13.385 1.00 76.69 84 PHE A O 1
ATOM 691 N N . LYS A 1 85 ? -13.294 -7.481 13.653 1.00 80.19 85 LYS A N 1
ATOM 692 C CA . LYS A 1 85 ? -12.801 -8.526 12.752 1.00 80.19 85 LYS A CA 1
ATOM 693 C C . LYS A 1 85 ? -12.604 -7.996 11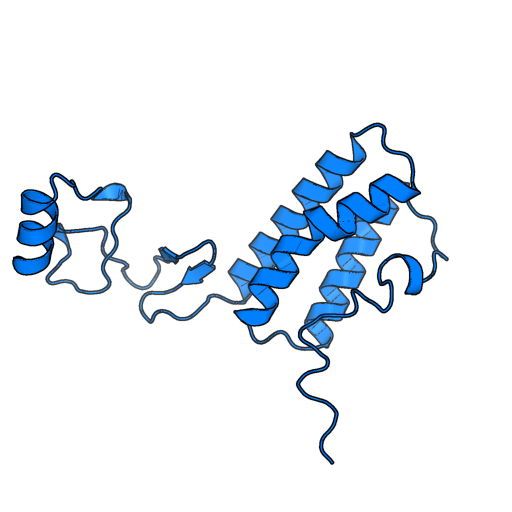.327 1.00 80.19 85 LYS A C 1
ATOM 695 O O . LYS A 1 85 ? -11.543 -8.198 10.746 1.00 80.19 85 LYS A O 1
ATOM 700 N N . ALA A 1 86 ? -13.579 -7.258 10.799 1.00 81.62 86 ALA A N 1
ATOM 701 C CA . ALA A 1 86 ? -13.500 -6.658 9.472 1.00 81.62 86 ALA A CA 1
ATOM 702 C C . ALA A 1 86 ? -12.389 -5.602 9.373 1.00 81.62 86 ALA A C 1
ATOM 704 O O . ALA A 1 86 ? -11.704 -5.536 8.360 1.00 81.62 86 ALA A O 1
ATOM 705 N N . ILE A 1 87 ? -12.161 -4.801 10.417 1.00 81.62 87 ILE A N 1
ATOM 706 C CA . ILE A 1 87 ? -11.041 -3.850 10.454 1.00 81.62 87 ILE A CA 1
ATOM 707 C C . ILE A 1 87 ? -9.706 -4.602 10.380 1.00 81.62 87 ILE A C 1
ATOM 709 O O . ILE A 1 87 ? -8.862 -4.254 9.555 1.00 81.62 87 ILE A O 1
ATOM 713 N N . ASN A 1 88 ? -9.527 -5.650 11.186 1.00 79.19 88 ASN A N 1
ATOM 714 C CA . ASN A 1 88 ? -8.287 -6.423 11.195 1.00 79.19 88 ASN A CA 1
ATOM 715 C C . ASN A 1 88 ? -8.033 -7.125 9.847 1.00 79.19 88 ASN A C 1
ATOM 717 O O . ASN A 1 88 ? -6.955 -7.016 9.271 1.00 79.19 88 ASN A O 1
ATOM 721 N N . GLU A 1 89 ? -9.047 -7.790 9.293 1.00 81.75 89 GLU A N 1
ATOM 722 C CA . GLU A 1 89 ? -8.905 -8.546 8.044 1.00 81.75 89 GLU A CA 1
ATOM 723 C C . GLU A 1 89 ? -8.857 -7.645 6.803 1.00 81.75 89 GLU A C 1
ATOM 725 O O . GLU A 1 89 ? -8.106 -7.920 5.870 1.00 81.75 89 GLU A O 1
ATOM 730 N N . HIS A 1 90 ? -9.638 -6.564 6.762 1.00 83.12 90 HIS A N 1
ATOM 731 C CA . HIS A 1 90 ? -9.784 -5.748 5.558 1.00 83.12 90 HIS A CA 1
ATOM 732 C C . HIS A 1 90 ? -8.999 -4.438 5.612 1.00 83.12 90 HIS A C 1
ATOM 734 O O . HIS A 1 90 ? -8.336 -4.092 4.633 1.00 83.12 90 HIS A O 1
ATOM 740 N N . ALA A 1 91 ? -9.051 -3.695 6.717 1.00 80.44 91 ALA A N 1
ATOM 741 C CA . ALA A 1 91 ? -8.401 -2.389 6.793 1.00 80.44 91 ALA A CA 1
ATOM 742 C C . ALA A 1 91 ? -6.895 -2.488 7.067 1.00 80.44 91 ALA A C 1
ATOM 744 O O . ALA A 1 91 ? -6.151 -1.677 6.527 1.00 80.44 91 ALA A O 1
ATOM 745 N N . LEU A 1 92 ? -6.438 -3.487 7.835 1.00 80.69 92 LEU A N 1
ATOM 746 C CA . LEU A 1 92 ? -5.010 -3.691 8.135 1.00 80.69 92 LEU A CA 1
ATOM 747 C C . LEU A 1 92 ? -4.281 -4.599 7.132 1.00 80.69 92 LEU A C 1
ATOM 749 O O . LEU A 1 92 ? -3.053 -4.592 7.079 1.00 80.69 92 LEU A O 1
ATOM 753 N N . SER A 1 93 ? -5.007 -5.336 6.286 1.00 81.62 93 SER A N 1
ATOM 754 C CA . SER A 1 93 ? -4.405 -6.187 5.247 1.00 81.62 93 SER A CA 1
ATOM 755 C C . SER A 1 93 ? -3.401 -5.461 4.327 1.00 81.62 93 SER A C 1
ATOM 757 O O . SER A 1 93 ? -2.360 -6.059 4.050 1.00 81.62 93 SER A O 1
ATOM 759 N N . PRO A 1 94 ? -3.624 -4.203 3.884 1.00 78.25 94 PRO A N 1
ATOM 760 C CA . PRO A 1 94 ? -2.624 -3.456 3.124 1.00 78.25 94 PRO A CA 1
ATOM 761 C C . PRO A 1 94 ? -1.315 -3.281 3.890 1.00 78.25 94 PRO A C 1
ATOM 763 O O . PRO A 1 94 ? -0.257 -3.519 3.321 1.00 78.25 94 PRO A O 1
ATOM 766 N N . CYS A 1 95 ? -1.359 -2.953 5.186 1.00 77.50 95 CYS A N 1
ATOM 767 C CA . CYS A 1 95 ? -0.147 -2.825 6.000 1.00 77.50 95 CYS A CA 1
ATOM 768 C C . CYS A 1 95 ? 0.689 -4.101 5.962 1.00 77.50 95 CYS A C 1
ATOM 770 O O . CYS A 1 95 ? 1.889 -4.023 5.731 1.00 77.50 95 CYS A O 1
ATOM 772 N N . ASN A 1 96 ? 0.047 -5.266 6.094 1.00 76.50 96 ASN A N 1
ATOM 773 C CA . ASN A 1 96 ? 0.718 -6.569 6.031 1.00 76.50 96 ASN A CA 1
ATOM 774 C C . ASN A 1 96 ? 1.488 -6.784 4.725 1.00 76.50 96 ASN A C 1
ATOM 776 O O . ASN A 1 96 ? 2.573 -7.356 4.750 1.00 76.50 96 ASN A O 1
ATOM 780 N N . TYR A 1 97 ? 0.962 -6.302 3.599 1.00 79.31 97 TYR A N 1
ATOM 781 C CA . TYR A 1 97 ? 1.662 -6.355 2.319 1.00 79.31 97 TYR A CA 1
ATOM 782 C C . TYR A 1 97 ? 2.898 -5.444 2.309 1.00 79.31 97 TYR A C 1
ATOM 784 O O . TYR A 1 97 ? 3.986 -5.879 1.936 1.00 79.31 97 TYR A O 1
ATOM 792 N N . TYR A 1 98 ? 2.754 -4.197 2.763 1.00 75.06 98 TYR A N 1
ATOM 793 C CA . TYR A 1 98 ? 3.829 -3.207 2.685 1.00 75.06 98 TYR A CA 1
ATOM 794 C C . TYR A 1 98 ? 4.928 -3.370 3.744 1.00 75.06 98 TYR A C 1
ATOM 796 O O . TYR A 1 98 ? 6.052 -2.946 3.489 1.00 75.06 98 TYR A O 1
ATOM 804 N N . ILE A 1 99 ? 4.662 -4.022 4.883 1.00 72.81 99 ILE A N 1
ATOM 805 C CA . ILE A 1 99 ? 5.691 -4.327 5.900 1.00 72.81 99 ILE A CA 1
ATOM 806 C C . ILE A 1 99 ? 6.811 -5.204 5.328 1.00 72.81 99 ILE A C 1
ATOM 808 O O . ILE A 1 99 ? 7.963 -5.040 5.703 1.00 72.81 99 ILE A O 1
ATOM 812 N N . GLY A 1 100 ? 6.501 -6.113 4.400 1.00 71.25 100 GLY A N 1
ATOM 813 C CA . GLY A 1 100 ? 7.521 -6.934 3.736 1.00 71.25 100 GLY A CA 1
ATOM 814 C C . GLY A 1 100 ? 8.293 -6.209 2.626 1.00 71.25 100 GLY A C 1
ATOM 815 O O . GLY A 1 100 ? 9.255 -6.760 2.101 1.00 71.25 100 GLY A O 1
ATOM 816 N N . LEU A 1 101 ? 7.854 -5.008 2.238 1.00 73.56 101 LEU A N 1
ATOM 817 C CA . LEU A 1 101 ? 8.410 -4.220 1.130 1.00 73.56 101 LEU A CA 1
ATOM 818 C C . LEU A 1 101 ? 9.202 -2.999 1.607 1.00 73.56 101 LEU A C 1
ATOM 820 O O . LEU A 1 101 ? 10.006 -2.457 0.851 1.00 73.56 101 LEU A O 1
ATOM 824 N N . ILE A 1 102 ? 8.940 -2.537 2.829 1.00 75.44 102 ILE A N 1
ATOM 825 C CA . ILE A 1 102 ? 9.529 -1.341 3.419 1.00 75.44 102 ILE A CA 1
ATOM 826 C C . ILE A 1 102 ? 10.107 -1.719 4.775 1.00 75.44 102 ILE A C 1
ATOM 828 O O . ILE A 1 102 ? 9.389 -2.248 5.620 1.00 75.44 102 ILE A O 1
ATOM 832 N N . ASP A 1 103 ? 11.365 -1.353 5.009 1.00 72.94 103 ASP A N 1
ATOM 833 C CA . ASP A 1 103 ? 11.980 -1.424 6.333 1.00 72.94 103 ASP A CA 1
ATOM 834 C C . ASP A 1 103 ? 11.274 -0.431 7.268 1.00 72.94 103 ASP A C 1
ATOM 836 O O . ASP A 1 103 ? 11.572 0.768 7.267 1.00 72.94 103 ASP A O 1
ATOM 840 N N . LEU A 1 104 ? 10.272 -0.909 8.007 1.00 71.00 104 LEU A N 1
ATOM 841 C CA . LEU A 1 104 ? 9.537 -0.130 9.002 1.00 71.00 104 LEU A CA 1
ATOM 842 C C . LEU A 1 104 ? 10.225 -0.250 10.359 1.00 71.00 104 LEU A C 1
ATOM 844 O O . LEU A 1 104 ? 10.394 -1.344 10.893 1.00 71.00 104 LEU A O 1
ATOM 848 N N . GLU A 1 105 ? 10.578 0.894 10.932 1.00 74.38 105 GLU A N 1
ATOM 849 C CA . GLU A 1 105 ? 11.107 0.971 12.289 1.00 74.38 105 GLU A CA 1
ATOM 850 C C . GLU A 1 105 ? 9.976 0.750 13.313 1.00 74.38 105 GLU A C 1
ATOM 852 O O . GLU A 1 105 ? 8.835 1.168 13.071 1.00 74.38 105 GLU A O 1
ATOM 857 N N . PRO A 1 106 ? 10.259 0.183 14.503 1.00 72.31 106 PRO A N 1
ATOM 858 C CA . PRO A 1 106 ? 9.252 -0.012 15.551 1.00 72.31 106 PRO A CA 1
ATOM 859 C C . PRO A 1 106 ? 8.487 1.272 15.913 1.00 72.31 106 PRO A C 1
ATOM 861 O O . PRO A 1 106 ? 7.279 1.239 16.149 1.00 72.31 106 PRO A O 1
ATOM 864 N N . CYS A 1 107 ? 9.166 2.423 15.881 1.00 73.12 107 CYS A N 1
ATOM 865 C CA . CYS A 1 107 ? 8.566 3.737 16.122 1.00 73.12 107 CYS A CA 1
ATOM 866 C C . CYS A 1 107 ? 7.465 4.084 15.104 1.00 73.12 107 CYS A C 1
ATOM 868 O O . CYS A 1 107 ? 6.433 4.643 15.472 1.00 73.12 107 CYS A O 1
ATOM 870 N N . GLU A 1 108 ? 7.655 3.737 13.830 1.00 73.06 108 GLU A N 1
ATOM 871 C CA . GLU A 1 108 ? 6.693 4.026 12.759 1.00 73.06 108 GLU A CA 1
ATOM 872 C C . GLU A 1 108 ? 5.454 3.129 12.867 1.00 73.06 108 GLU A C 1
ATOM 874 O O . GLU A 1 108 ? 4.330 3.566 12.602 1.00 73.06 108 GLU A O 1
ATOM 879 N N . LEU A 1 109 ? 5.637 1.888 13.326 1.00 71.62 109 LEU A N 1
ATOM 880 C CA . LEU A 1 109 ? 4.535 0.972 13.620 1.00 71.62 109 LEU A CA 1
ATOM 881 C C . LEU A 1 109 ? 3.680 1.482 14.786 1.00 71.62 109 LEU A C 1
ATOM 883 O O . LEU A 1 109 ? 2.449 1.456 14.711 1.00 71.62 109 LEU A O 1
ATOM 887 N N . GLU A 1 110 ? 4.313 2.016 15.835 1.00 76.19 110 GLU A N 1
ATOM 888 C CA . GLU A 1 110 ? 3.590 2.657 16.936 1.00 76.19 110 GLU A CA 1
ATOM 889 C C . GLU A 1 110 ? 2.771 3.870 16.478 1.00 76.19 110 GLU A C 1
ATOM 891 O O . GLU A 1 110 ? 1.679 4.118 16.997 1.00 76.19 110 GLU A O 1
ATOM 896 N N . GLU A 1 111 ? 3.281 4.659 15.532 1.00 79.81 111 GLU A N 1
ATOM 897 C CA . GLU A 1 111 ? 2.541 5.791 14.974 1.00 79.81 111 GLU A CA 1
ATOM 898 C C . GLU A 1 111 ? 1.304 5.345 14.196 1.00 79.81 111 GLU A C 1
ATOM 900 O O . GLU A 1 111 ? 0.242 5.964 14.324 1.00 79.81 111 GLU A O 1
ATOM 905 N N . ILE A 1 112 ? 1.419 4.266 13.418 1.00 76.31 112 ILE A N 1
ATOM 906 C CA . ILE A 1 112 ? 0.284 3.678 12.701 1.00 76.31 112 ILE A CA 1
ATOM 907 C C . ILE A 1 112 ? -0.771 3.180 13.698 1.00 76.31 112 ILE A C 1
ATOM 909 O O . ILE A 1 112 ? -1.951 3.496 13.53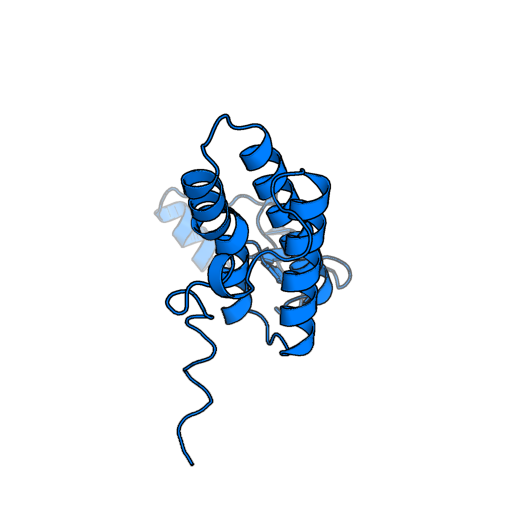5 1.00 76.31 112 ILE A O 1
ATOM 913 N N . ASP A 1 113 ? -0.370 2.490 14.771 1.00 75.94 113 ASP A N 1
ATOM 914 C CA . ASP A 1 113 ? -1.298 2.038 15.819 1.00 75.94 113 ASP A CA 1
ATOM 915 C C . ASP A 1 113 ? -2.014 3.222 16.496 1.00 75.94 113 ASP A C 1
ATOM 917 O O . ASP A 1 113 ? -3.242 3.233 16.634 1.00 75.94 113 ASP A O 1
ATOM 921 N N . LYS A 1 114 ? -1.273 4.283 16.852 1.00 79.62 114 LYS A N 1
ATOM 922 C CA . LYS A 1 114 ? -1.845 5.519 17.421 1.00 79.62 114 LYS A CA 1
ATOM 923 C C . LYS A 1 114 ? -2.854 6.167 16.466 1.00 79.62 114 LYS A C 1
ATOM 925 O O . LYS A 1 114 ? -3.902 6.642 16.915 1.00 79.62 114 LYS A O 1
ATOM 930 N N . LEU A 1 115 ? -2.568 6.174 15.165 1.00 78.75 115 LEU A N 1
ATOM 931 C CA . LEU A 1 115 ? -3.450 6.720 14.135 1.00 78.75 115 LEU A CA 1
ATOM 932 C C . LEU A 1 115 ? -4.746 5.910 14.025 1.00 78.75 115 LEU A C 1
ATOM 934 O O . LEU A 1 115 ? -5.828 6.498 14.084 1.00 78.75 115 LEU A O 1
ATOM 938 N N . VAL A 1 116 ? -4.661 4.579 13.945 1.00 76.12 116 VAL A N 1
ATOM 939 C CA . VAL A 1 116 ? -5.839 3.695 13.897 1.00 76.12 116 VAL A CA 1
ATOM 940 C C . VAL A 1 116 ? -6.722 3.913 15.121 1.00 76.12 116 VAL A C 1
ATOM 942 O O . VAL A 1 116 ? -7.929 4.116 14.987 1.00 76.12 116 VAL A O 1
ATOM 945 N N . ARG A 1 117 ? -6.131 3.969 16.320 1.00 76.44 117 ARG A N 1
ATOM 946 C CA . ARG A 1 117 ? -6.878 4.259 17.554 1.00 76.44 117 ARG A CA 1
ATOM 947 C C . ARG A 1 117 ? -7.584 5.607 17.497 1.00 76.44 117 ARG A C 1
ATOM 949 O O . ARG A 1 117 ? -8.738 5.695 17.906 1.00 76.44 117 ARG A O 1
ATOM 956 N N . LYS A 1 118 ? -6.925 6.649 16.983 1.00 79.19 118 LYS A N 1
ATOM 957 C CA . LYS A 1 118 ? -7.524 7.983 16.842 1.00 79.19 118 LYS A CA 1
ATOM 958 C C . LYS A 1 118 ? -8.736 7.959 15.908 1.00 79.19 118 LYS A C 1
ATOM 960 O O . LYS A 1 118 ? -9.760 8.549 16.243 1.00 79.19 118 LYS A O 1
ATOM 965 N N . ILE A 1 119 ? -8.652 7.246 14.784 1.00 74.56 119 ILE A N 1
ATOM 966 C CA . ILE A 1 119 ? -9.779 7.076 13.854 1.00 74.56 119 ILE A CA 1
ATOM 967 C C . ILE A 1 119 ? -10.941 6.352 14.549 1.00 74.56 119 ILE A C 1
ATOM 969 O O . ILE A 1 119 ? -12.073 6.824 14.513 1.00 74.56 119 ILE A O 1
ATOM 973 N N . LEU A 1 120 ? -10.667 5.254 15.255 1.00 71.31 120 LEU A N 1
ATOM 974 C CA . LEU A 1 120 ? -11.702 4.487 15.959 1.00 71.31 120 LEU A CA 1
ATOM 975 C C . LEU A 1 120 ? -12.355 5.262 17.113 1.00 71.31 120 LEU A C 1
ATOM 977 O O . LEU A 1 120 ? -13.548 5.086 17.367 1.00 71.31 120 LEU A O 1
ATOM 981 N N . MET A 1 121 ? -11.597 6.131 17.792 1.00 71.81 121 MET A N 1
ATOM 982 C CA . MET A 1 121 ? -12.138 7.068 18.783 1.00 71.81 121 MET A CA 1
ATOM 983 C C . MET A 1 121 ? -13.068 8.094 18.130 1.00 71.81 121 MET A C 1
ATOM 985 O O . MET A 1 121 ? -14.154 8.339 18.647 1.00 71.81 121 MET A O 1
ATOM 989 N N . ASN A 1 122 ? -12.674 8.665 16.988 1.00 71.38 122 ASN A N 1
ATOM 990 C CA . ASN A 1 122 ? -13.491 9.645 16.265 1.00 71.38 122 ASN A CA 1
ATOM 991 C C . ASN A 1 122 ? -14.809 9.045 15.756 1.00 71.38 122 ASN A C 1
ATOM 993 O O . ASN A 1 122 ? -15.830 9.724 15.744 1.00 71.38 122 ASN A O 1
ATOM 997 N N . LEU A 1 123 ? -14.799 7.766 15.379 1.00 65.75 123 LEU A N 1
ATOM 998 C CA . LEU A 1 123 ? -15.981 7.046 14.905 1.00 65.75 123 LEU A CA 1
ATOM 999 C C . LEU A 1 123 ? -16.910 6.578 16.044 1.00 65.75 123 LEU A C 1
ATOM 1001 O O . LEU A 1 123 ? -17.899 5.903 15.781 1.00 65.75 123 LEU A O 1
ATOM 1005 N N . ASN A 1 124 ? -16.615 6.919 17.308 1.00 63.41 124 ASN A N 1
ATOM 1006 C CA . ASN A 1 124 ? -17.363 6.507 18.508 1.00 63.41 124 ASN A CA 1
ATOM 1007 C C . ASN A 1 124 ? -17.539 4.981 18.676 1.00 63.41 124 ASN A C 1
ATOM 1009 O O . ASN A 1 124 ? -18.351 4.529 19.482 1.00 63.41 124 ASN A O 1
ATOM 1013 N N . VAL A 1 125 ? -16.750 4.170 17.964 1.00 58.91 125 VAL A N 1
ATOM 1014 C CA . VAL A 1 125 ? -16.754 2.700 18.073 1.00 58.91 125 VAL A CA 1
ATOM 1015 C C . VAL A 1 125 ? -15.967 2.240 19.315 1.00 58.91 125 VAL A C 1
ATOM 1017 O O . VAL A 1 125 ? -16.190 1.143 19.829 1.00 58.91 125 VAL A O 1
ATOM 1020 N N . HIS A 1 126 ? -15.073 3.090 19.844 1.00 51.84 126 HIS A N 1
ATOM 1021 C CA . HIS A 1 126 ? -14.202 2.785 20.984 1.00 51.84 126 HIS A CA 1
ATOM 1022 C C . HIS A 1 126 ? -14.108 3.926 22.019 1.00 51.84 126 HIS A C 1
ATOM 1024 O O . HIS A 1 126 ? -13.891 5.081 21.664 1.00 51.84 126 HIS A O 1
ATOM 1030 N N . MET A 1 127 ? -14.181 3.589 23.319 1.00 45.38 127 MET A N 1
ATOM 1031 C CA . MET A 1 127 ? -13.866 4.494 24.441 1.00 45.38 127 MET A CA 1
ATOM 1032 C C . MET A 1 127 ? -12.424 4.307 24.955 1.00 45.38 127 MET A C 1
ATOM 1034 O O . MET A 1 127 ? -11.830 3.239 24.808 1.00 45.38 127 MET A O 1
ATOM 1038 N N . LYS A 1 128 ? -11.885 5.359 25.594 1.00 42.31 128 LYS A N 1
ATOM 1039 C CA . LYS A 1 128 ? -10.472 5.557 25.991 1.00 42.31 128 LYS A CA 1
ATOM 1040 C C . LYS A 1 128 ? -9.737 4.422 26.752 1.00 42.31 128 LYS A C 1
ATOM 1042 O O . LYS A 1 128 ? -8.512 4.466 26.688 1.00 42.31 128 LYS A O 1
ATOM 1047 N N . PRO A 1 129 ? -10.358 3.414 27.412 1.00 41.53 129 PRO A N 1
ATOM 1048 C CA . PRO A 1 129 ? -9.607 2.325 28.045 1.00 41.53 129 PRO A CA 1
ATOM 1049 C C . PRO A 1 129 ? -9.712 0.970 27.316 1.00 41.53 129 PRO A C 1
ATOM 1051 O O . PRO A 1 129 ? -9.528 -0.071 27.943 1.00 41.53 129 PRO A O 1
ATOM 1054 N N . ALA A 1 130 ? -10.049 0.919 26.024 1.00 42.34 130 ALA A N 1
ATOM 1055 C CA . ALA A 1 130 ? -10.144 -0.371 25.344 1.00 42.34 130 ALA A CA 1
ATOM 1056 C C . ALA A 1 130 ? -8.771 -1.056 25.179 1.00 42.34 130 ALA A C 1
ATOM 1058 O O . ALA A 1 130 ? -7.834 -0.486 24.617 1.00 42.34 130 ALA A O 1
ATOM 1059 N N . CYS A 1 131 ? -8.684 -2.282 25.708 1.00 46.72 131 CYS A N 1
ATOM 1060 C CA . CYS A 1 131 ? -7.489 -3.123 25.813 1.00 46.72 131 CYS A CA 1
ATOM 1061 C C . CYS A 1 131 ? -6.651 -3.155 24.529 1.00 46.72 131 CYS A C 1
ATOM 1063 O O . CYS A 1 131 ? -7.177 -3.427 23.448 1.00 46.72 131 CYS A O 1
ATOM 1065 N N . LYS A 1 132 ? -5.330 -2.963 24.670 1.00 50.75 132 LYS A N 1
ATOM 1066 C CA . LYS A 1 132 ? -4.346 -3.147 23.586 1.00 50.75 132 LYS A CA 1
ATOM 1067 C C . LYS A 1 132 ? -4.509 -4.516 22.903 1.00 50.75 132 LYS A C 1
ATOM 1069 O O . LYS A 1 132 ? -4.449 -4.589 21.683 1.00 50.75 132 LYS A O 1
ATOM 1074 N N . GLU A 1 133 ? -4.834 -5.536 23.693 1.00 49.44 133 GLU A N 1
ATOM 1075 C CA . GLU A 1 133 ? -5.057 -6.934 23.292 1.00 49.44 133 GLU A CA 1
ATOM 1076 C C . GLU A 1 133 ? -6.250 -7.146 22.341 1.00 49.44 133 GLU A C 1
ATOM 1078 O O . GLU A 1 133 ? -6.322 -8.151 21.643 1.00 49.44 133 GLU A O 1
ATOM 1083 N N . ARG A 1 134 ? -7.223 -6.223 22.290 1.00 46.12 134 ARG A N 1
ATOM 1084 C CA . ARG A 1 134 ? -8.426 -6.413 21.457 1.00 46.12 134 ARG A CA 1
ATOM 1085 C C . ARG A 1 134 ? -8.227 -5.966 20.010 1.00 46.12 134 ARG A C 1
ATOM 1087 O O . ARG A 1 134 ? -8.866 -6.509 19.115 1.00 46.12 134 ARG A O 1
ATOM 1094 N N . LEU A 1 135 ? -7.369 -4.970 19.798 1.00 49.00 135 LEU A N 1
ATOM 1095 C CA . LEU A 1 135 ? -6.943 -4.543 18.461 1.00 49.00 135 LEU A CA 1
ATOM 1096 C C . LEU A 1 135 ? -5.863 -5.475 17.905 1.00 49.00 135 LEU A C 1
ATOM 1098 O O . LEU A 1 135 ? -5.799 -5.685 16.700 1.00 49.00 135 LEU A O 1
ATOM 1102 N N . LEU A 1 136 ? -5.055 -6.046 18.800 1.00 46.34 136 LEU A N 1
ATOM 1103 C CA . LEU A 1 136 ? -3.945 -6.937 18.501 1.00 46.34 136 LEU A CA 1
ATOM 1104 C C . LEU A 1 136 ? -4.194 -8.256 19.235 1.00 46.34 136 LEU A C 1
ATOM 1106 O O . LEU A 1 136 ? -3.710 -8.448 20.348 1.00 46.34 136 LEU A O 1
ATOM 1110 N N . THR A 1 137 ? -4.988 -9.155 18.649 1.00 41.97 137 THR A N 1
ATOM 1111 C CA . THR A 1 137 ? -4.994 -10.547 19.125 1.00 41.97 137 THR A CA 1
ATOM 1112 C C . THR A 1 137 ? -3.577 -11.081 18.916 1.00 41.97 137 THR A C 1
ATOM 1114 O O . THR A 1 137 ? -3.008 -10.821 17.859 1.00 41.97 137 THR A O 1
ATOM 1117 N N . GLU A 1 138 ? -2.995 -11.790 19.886 1.00 44.69 138 GLU A N 1
ATOM 1118 C CA . GLU A 1 138 ? -1.596 -12.265 19.836 1.00 44.69 138 GLU A CA 1
ATOM 1119 C C . GLU A 1 138 ? -1.258 -13.040 18.545 1.00 44.69 138 GLU A C 1
ATOM 1121 O O . GLU A 1 138 ? -0.131 -13.017 18.072 1.00 44.69 138 GLU A O 1
ATOM 1126 N N . GLU A 1 139 ? -2.265 -13.623 17.895 1.00 43.44 139 GLU A N 1
ATOM 1127 C CA . GLU A 1 139 ? -2.165 -14.329 16.612 1.00 43.44 139 GLU A CA 1
ATOM 1128 C C . GLU A 1 139 ? -1.959 -13.411 15.378 1.00 43.44 139 GLU A C 1
ATOM 1130 O O . GLU A 1 139 ? -1.550 -13.866 14.308 1.00 43.44 139 GLU A O 1
ATOM 1135 N N . TYR A 1 140 ? -2.222 -12.108 15.527 1.00 43.09 140 TYR A N 1
ATOM 1136 C CA . TYR A 1 140 ? -2.047 -11.045 14.525 1.00 43.09 140 TYR A CA 1
ATOM 1137 C C . TYR A 1 140 ? -0.998 -10.007 14.935 1.00 43.09 140 TYR A C 1
ATOM 1139 O O . TYR A 1 140 ? -0.856 -8.988 14.254 1.00 43.09 140 TYR A O 1
ATOM 1147 N N . VAL A 1 141 ? -0.245 -10.258 16.014 1.00 45.31 141 VAL A N 1
ATOM 1148 C CA . VAL A 1 141 ? 1.014 -9.559 16.290 1.00 45.31 141 VAL A CA 1
ATOM 1149 C C . VAL A 1 141 ? 1.958 -9.943 15.158 1.00 45.31 141 VAL A C 1
ATOM 1151 O O . VAL A 1 141 ? 2.677 -10.923 15.229 1.00 45.31 141 VAL A O 1
ATOM 1154 N N . TRP A 1 142 ? 1.857 -9.204 14.056 1.00 41.88 142 TRP A N 1
ATOM 1155 C CA . TRP A 1 142 ? 2.871 -9.065 13.029 1.00 41.88 142 TRP A CA 1
ATOM 1156 C C . TRP A 1 142 ? 3.555 -10.389 12.669 1.00 41.88 142 TRP A C 1
ATOM 1158 O O . TRP A 1 142 ? 4.656 -10.663 13.139 1.00 41.88 142 TRP A O 1
ATOM 1168 N N . LYS A 1 143 ? 2.983 -11.167 11.739 1.00 36.56 143 LYS A N 1
ATOM 1169 C CA . LYS A 1 143 ? 3.648 -12.350 11.139 1.00 36.56 143 LYS A CA 1
ATOM 1170 C C . LYS A 1 143 ? 5.033 -12.064 10.502 1.00 36.56 143 LYS A C 1
ATOM 1172 O O . LYS A 1 143 ? 5.613 -12.960 9.900 1.00 36.56 143 LYS A O 1
ATOM 1177 N N . GLY A 1 144 ? 5.560 -10.843 10.623 1.00 33.03 144 GLY A N 1
ATOM 1178 C CA . GLY A 1 144 ? 6.920 -10.445 10.267 1.00 33.03 144 GLY A CA 1
ATOM 1179 C C . GLY A 1 144 ? 7.823 -9.980 11.424 1.00 33.03 144 GLY A C 1
ATOM 1180 O O . GLY A 1 144 ? 8.975 -9.677 11.142 1.00 33.03 144 GLY A O 1
ATOM 1181 N N . ILE A 1 145 ? 7.379 -9.918 12.691 1.00 32.59 145 ILE A N 1
ATOM 1182 C CA . ILE A 1 145 ? 8.259 -9.518 13.818 1.00 32.59 145 ILE A CA 1
ATOM 1183 C C . ILE A 1 145 ? 8.868 -10.731 14.549 1.00 32.59 145 ILE A C 1
ATOM 1185 O O . ILE A 1 145 ? 9.980 -10.629 15.062 1.00 32.59 145 ILE A O 1
ATOM 1189 N N . ASP A 1 146 ? 8.265 -11.919 14.468 1.00 28.27 146 ASP A N 1
ATOM 1190 C CA . ASP A 1 146 ? 8.834 -13.141 15.072 1.00 28.27 146 ASP A CA 1
ATOM 1191 C C . ASP A 1 146 ? 9.972 -13.801 14.265 1.00 28.27 146 ASP A C 1
ATOM 1193 O O . ASP A 1 146 ? 10.447 -14.877 14.623 1.00 28.27 146 ASP A O 1
ATOM 1197 N N . ILE A 1 147 ? 10.469 -13.168 13.194 1.00 29.64 147 ILE A N 1
ATOM 1198 C CA . ILE A 1 147 ? 11.586 -13.711 12.395 1.00 29.64 147 ILE A CA 1
ATOM 1199 C C . ILE A 1 147 ? 12.952 -13.126 12.811 1.00 29.64 147 ILE A C 1
ATOM 1201 O O . ILE A 1 147 ? 13.983 -13.666 12.419 1.00 29.64 147 ILE A O 1
ATOM 1205 N N . TYR A 1 148 ? 13.001 -12.071 13.638 1.00 30.31 148 TYR A N 1
ATOM 1206 C CA . TYR A 1 148 ? 14.272 -11.409 13.987 1.00 30.31 148 TYR A CA 1
ATOM 1207 C C . TYR A 1 148 ? 14.654 -11.410 15.469 1.00 30.31 148 TYR A C 1
ATOM 1209 O O . TYR A 1 148 ? 15.681 -10.826 15.808 1.00 30.31 148 TYR A O 1
ATOM 1217 N N . HIS A 1 149 ? 13.909 -12.070 16.359 1.00 31.92 149 HIS A N 1
ATOM 1218 C CA . HIS A 1 149 ? 14.230 -12.061 17.794 1.00 31.92 149 HIS A CA 1
ATOM 1219 C C . HIS A 1 149 ? 14.112 -13.426 18.480 1.00 31.92 149 HIS A C 1
ATOM 1221 O O . HIS A 1 149 ? 13.476 -13.535 19.515 1.00 31.92 149 HIS A O 1
ATOM 1227 N N . PHE A 1 150 ? 14.779 -14.461 17.950 1.00 27.88 150 PHE A N 1
ATOM 1228 C CA . PHE A 1 150 ? 15.217 -15.609 18.767 1.00 27.88 150 PHE A CA 1
ATOM 1229 C C . PHE A 1 150 ? 16.400 -16.367 18.129 1.00 27.88 150 PHE A C 1
ATOM 1231 O O . PHE A 1 150 ? 16.273 -17.522 17.744 1.00 27.88 150 PHE A O 1
ATOM 1238 N N . GLN A 1 151 ? 17.569 -15.721 18.036 1.00 26.19 151 GLN A N 1
ATOM 1239 C CA . GLN A 1 151 ? 18.885 -16.378 18.153 1.00 26.19 151 GLN A CA 1
ATOM 1240 C C . GLN A 1 151 ? 19.930 -15.370 18.666 1.00 26.19 151 GLN A C 1
ATOM 1242 O O . GLN A 1 151 ? 20.670 -14.779 17.885 1.00 26.19 151 GLN A O 1
ATOM 1247 N N . SER A 1 152 ? 19.959 -15.144 19.981 1.00 30.34 152 SER A N 1
ATOM 1248 C CA . SER A 1 152 ? 21.104 -15.406 20.876 1.00 30.34 152 SER A CA 1
ATOM 1249 C C . SER A 1 152 ? 20.848 -14.838 22.267 1.00 30.34 152 SER A C 1
ATOM 1251 O O . SER A 1 152 ? 20.153 -13.809 22.375 1.00 30.34 152 SER A O 1
#

Secondary structure (DSSP, 8-state):
-HHHHHHHHHTT----TTT-EES-GGGTTSSEE--TT--EEETTEEE-TTS-B-HHHHHHHHHHHHHHHHHHHHTS---HHHHHHHIIIIISHHHHHHHTTS---HHHHHHHHHHHHHHHHHTTS--TT--HHHHS-GGGS-TTTTTSS---

Nearest PDB structures (foldseek):
  7qcf-assembly1_A  TM=4.944E-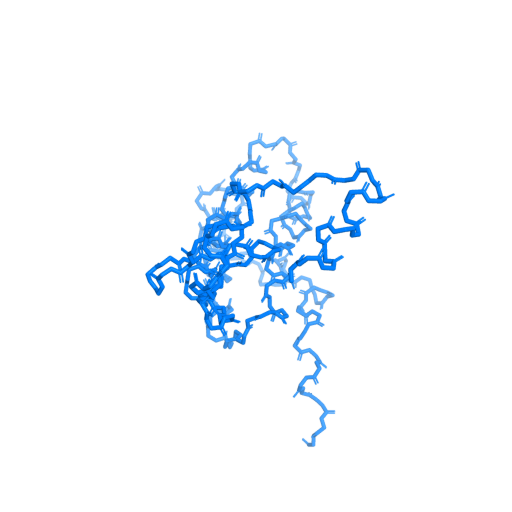01  e=6.358E+00  Escherichia coli K-12
  7qcf-assembly3_D-2  TM=4.934E-01  e=8.985E+00  Escherichia coli K-12

Radius of gyration: 20.81 Å; Cα contacts (8 Å, |Δi|>4): 113; chains: 1; bounding box: 46×30×60 Å

Solvent-accessible surface area (backbone atoms only — not comparable to full-atom values): 9280 Å² total; per-residue (Å²): 106,66,70,58,51,51,49,29,56,77,68,75,47,82,85,59,47,94,80,30,69,28,72,47,78,94,43,45,90,71,11,47,62,37,66,75,85,39,68,46,76,57,99,85,41,44,22,37,60,82,72,45,71,44,62,68,63,45,52,49,52,50,54,52,50,29,50,55,42,46,53,59,55,66,75,45,94,60,55,71,70,58,43,53,50,45,40,56,64,60,30,44,43,61,54,64,60,46,58,80,75,41,96,73,52,73,69,58,54,51,50,52,52,53,49,53,51,51,53,39,42,74,68,68,78,47,64,98,82,68,56,72,58,75,85,42,44,80,93,64,59,47,98,74,60,82,80,79,76,84,88,132

Mean predicted aligned error: 12.09 Å